Protein AF-A0A0R3Q5A7-F1 (afdb_monomer_lite)

Organism: NCBI:txid42155

Structure (mmCIF, N/CA/C/O backbone):
data_AF-A0A0R3Q5A7-F1
#
_entry.id   AF-A0A0R3Q5A7-F1
#
loop_
_atom_site.group_PDB
_atom_site.id
_atom_site.type_symbol
_atom_site.label_atom_id
_atom_site.label_alt_id
_atom_site.label_comp_id
_atom_site.label_asym_id
_atom_site.label_entity_id
_atom_site.label_seq_id
_atom_site.pdbx_PDB_ins_code
_atom_site.Cartn_x
_atom_site.Cartn_y
_atom_site.Cartn_z
_atom_site.occupancy
_atom_site.B_iso_or_equiv
_atom_site.auth_seq_id
_atom_site.auth_comp_id
_atom_site.auth_asym_id
_atom_site.auth_atom_id
_atom_site.pdbx_PDB_model_num
ATOM 1 N N . MET A 1 1 ? -27.531 -6.411 13.861 1.00 44.09 1 MET A N 1
ATOM 2 C CA . MET A 1 1 ? -27.119 -5.236 13.071 1.00 44.09 1 MET A CA 1
ATOM 3 C C . MET A 1 1 ? -25.909 -5.665 12.271 1.00 44.09 1 MET A C 1
ATOM 5 O O . MET A 1 1 ? -24.858 -5.856 12.864 1.00 44.09 1 MET A O 1
ATOM 9 N N . VAL A 1 2 ? -26.086 -5.961 10.986 1.00 54.28 2 VAL A N 1
ATOM 10 C CA . VAL A 1 2 ? -24.949 -6.167 10.081 1.00 54.28 2 VAL A CA 1
ATOM 11 C C . VAL A 1 2 ? -24.388 -4.765 9.852 1.00 54.28 2 VAL A C 1
ATOM 13 O O . VAL A 1 2 ? -25.144 -3.885 9.453 1.00 54.28 2 VAL A O 1
ATOM 16 N N . GLY A 1 3 ? -23.144 -4.506 10.261 1.00 61.69 3 GLY A N 1
ATOM 17 C CA . GLY A 1 3 ? -22.493 -3.237 9.929 1.00 61.69 3 GLY A CA 1
ATOM 18 C C . GLY A 1 3 ? -22.394 -3.103 8.410 1.00 61.69 3 GLY A C 1
ATOM 19 O O . GLY A 1 3 ? -22.353 -4.124 7.731 1.00 61.69 3 GLY A O 1
ATOM 20 N N . ASP A 1 4 ? -22.377 -1.878 7.883 1.00 75.88 4 ASP A N 1
ATOM 21 C CA . ASP A 1 4 ? -22.148 -1.625 6.454 1.00 75.88 4 ASP A CA 1
ATOM 22 C C . ASP A 1 4 ? -20.767 -2.168 6.056 1.00 75.88 4 ASP A C 1
ATOM 24 O O . ASP A 1 4 ? -19.756 -1.469 6.161 1.00 75.88 4 ASP A O 1
ATOM 28 N N . VAL A 1 5 ? -20.713 -3.432 5.633 1.00 86.19 5 VAL A N 1
ATOM 29 C CA . VAL A 1 5 ? -19.503 -4.037 5.084 1.00 86.19 5 VAL A CA 1
ATOM 30 C C . VAL A 1 5 ? -19.314 -3.456 3.694 1.00 86.19 5 VAL A C 1
ATOM 32 O O . VAL A 1 5 ? -20.195 -3.545 2.843 1.00 86.19 5 VAL A O 1
ATOM 35 N N . ARG A 1 6 ? -18.152 -2.854 3.461 1.00 92.12 6 ARG A N 1
ATOM 36 C CA . ARG A 1 6 ? -17.776 -2.334 2.143 1.00 92.12 6 ARG A CA 1
ATOM 37 C C . ARG A 1 6 ? -16.608 -3.117 1.593 1.00 92.12 6 ARG A C 1
ATOM 39 O O . ARG A 1 6 ? -15.797 -3.638 2.356 1.00 92.12 6 ARG A O 1
ATOM 46 N N . LYS A 1 7 ? -16.498 -3.182 0.274 1.00 95.25 7 LYS A N 1
ATOM 47 C CA . LYS A 1 7 ? -15.319 -3.746 -0.378 1.00 95.25 7 LYS A CA 1
ATOM 48 C C . LYS A 1 7 ? -14.402 -2.607 -0.807 1.00 95.25 7 LYS A C 1
ATOM 50 O O . LYS A 1 7 ? -14.859 -1.606 -1.348 1.00 95.25 7 LYS A O 1
ATOM 55 N N . LEU A 1 8 ? -13.111 -2.772 -0.548 1.00 96.56 8 LEU A N 1
ATOM 56 C CA . LEU A 1 8 ? -12.061 -1.844 -0.956 1.00 96.56 8 LEU A CA 1
ATOM 57 C C . LEU A 1 8 ? -11.173 -2.559 -1.979 1.00 96.56 8 LEU A C 1
ATOM 59 O O . LEU A 1 8 ? -10.190 -3.189 -1.577 1.00 96.56 8 LEU A O 1
ATOM 63 N N . PRO A 1 9 ? -11.541 -2.583 -3.271 1.00 97.69 9 PRO A N 1
ATOM 64 C CA . PRO A 1 9 ? -10.651 -3.052 -4.320 1.00 97.69 9 PRO A CA 1
ATOM 65 C C . PRO A 1 9 ? -9.574 -2.009 -4.639 1.00 97.69 9 PRO A C 1
ATOM 67 O O . PRO A 1 9 ? -9.777 -0.798 -4.533 1.00 97.69 9 PRO A O 1
ATOM 70 N N . TRP A 1 10 ? -8.414 -2.502 -5.055 1.00 98.06 10 TRP A N 1
ATOM 71 C CA . TRP A 1 10 ? -7.311 -1.683 -5.530 1.00 98.06 10 TRP A CA 1
ATOM 72 C C . TRP A 1 10 ? -6.677 -2.290 -6.769 1.00 98.06 10 TRP A C 1
ATOM 74 O O . TRP A 1 10 ? -6.654 -3.509 -6.959 1.00 98.06 10 TRP A O 1
ATOM 84 N N . GLN A 1 11 ? -6.082 -1.413 -7.564 1.00 98.12 11 GLN A N 1
ATOM 85 C CA . GLN A 1 11 ? -5.103 -1.753 -8.575 1.00 98.12 11 GLN A CA 1
ATOM 86 C C . GLN A 1 11 ? -3.987 -0.711 -8.555 1.00 98.12 11 GLN A C 1
ATOM 88 O O . GLN A 1 11 ? -4.261 0.484 -8.465 1.00 98.12 11 GLN A O 1
ATOM 93 N N . TYR A 1 12 ? -2.732 -1.136 -8.652 1.00 97.69 12 TYR A N 1
ATOM 94 C CA . TYR A 1 12 ? -1.602 -0.222 -8.760 1.00 97.69 12 TYR A CA 1
ATOM 95 C C . TYR A 1 12 ? -0.484 -0.780 -9.631 1.00 97.69 12 TYR A C 1
ATOM 97 O O . TYR A 1 12 ? -0.337 -1.990 -9.803 1.00 97.69 12 TYR A O 1
ATOM 105 N N . MET A 1 13 ? 0.313 0.130 -10.178 1.00 97.31 13 MET A N 1
ATOM 106 C CA . MET A 1 13 ? 1.546 -0.177 -10.885 1.00 97.31 13 MET A CA 1
ATOM 107 C C . MET A 1 13 ? 2.494 1.017 -10.869 1.00 97.31 13 MET A C 1
ATOM 109 O O . MET A 1 13 ? 2.068 2.173 -10.811 1.00 97.31 13 MET A O 1
ATOM 113 N N . THR A 1 14 ? 3.780 0.743 -10.986 1.00 95.25 14 THR A N 1
ATOM 114 C CA . THR A 1 14 ? 4.819 1.749 -11.208 1.00 95.25 14 THR A CA 1
ATOM 115 C C . THR A 1 14 ? 5.145 1.852 -12.700 1.00 95.25 14 THR A C 1
ATOM 117 O O . THR A 1 14 ? 4.772 0.990 -13.496 1.00 95.25 14 THR A O 1
ATOM 120 N N . SER A 1 15 ? 5.826 2.920 -13.114 1.00 92.56 15 SER A N 1
ATOM 121 C CA . SER A 1 15 ? 6.454 2.951 -14.446 1.00 92.56 15 SER A CA 1
ATOM 122 C C . SER A 1 15 ? 7.662 2.009 -14.520 1.00 92.56 15 SER A C 1
ATOM 124 O O . SER A 1 15 ? 7.917 1.426 -15.568 1.00 92.56 15 SER A O 1
ATOM 126 N N . GLU A 1 16 ? 8.386 1.850 -13.408 1.00 87.62 16 GLU A N 1
ATOM 127 C CA . GLU A 1 16 ? 9.608 1.051 -13.296 1.00 87.62 16 GLU A CA 1
ATOM 128 C C . GLU A 1 16 ? 9.723 0.460 -11.882 1.00 87.62 16 GLU A C 1
ATOM 130 O O . GLU A 1 16 ? 9.314 1.103 -10.907 1.00 87.62 16 GLU A O 1
ATOM 135 N N . GLU A 1 17 ? 10.332 -0.728 -11.789 1.00 88.69 17 GLU A N 1
ATOM 136 C CA . GLU A 1 17 ? 10.663 -1.443 -10.546 1.00 88.69 17 GLU A CA 1
ATOM 137 C C . GLU A 1 17 ? 9.460 -1.769 -9.629 1.00 88.69 17 GLU A C 1
ATOM 139 O O . GLU A 1 17 ? 8.294 -1.509 -9.921 1.00 88.69 17 GLU A O 1
ATOM 144 N N . ASP A 1 18 ? 9.749 -2.335 -8.461 1.00 92.31 18 ASP A N 1
ATOM 145 C CA . ASP A 1 18 ? 8.785 -2.642 -7.409 1.00 92.31 18 ASP A CA 1
ATOM 146 C C . ASP A 1 18 ? 8.373 -1.423 -6.560 1.00 92.31 18 ASP A C 1
ATOM 148 O O . ASP A 1 18 ? 8.973 -0.350 -6.622 1.00 92.31 18 ASP A O 1
ATOM 152 N N . ILE A 1 19 ? 7.343 -1.586 -5.730 1.00 94.31 19 ILE A N 1
ATOM 153 C CA . ILE A 1 19 ? 6.981 -0.644 -4.660 1.00 94.31 19 ILE A CA 1
ATOM 154 C C . ILE A 1 19 ? 6.432 -1.420 -3.460 1.00 94.31 19 ILE A C 1
ATOM 156 O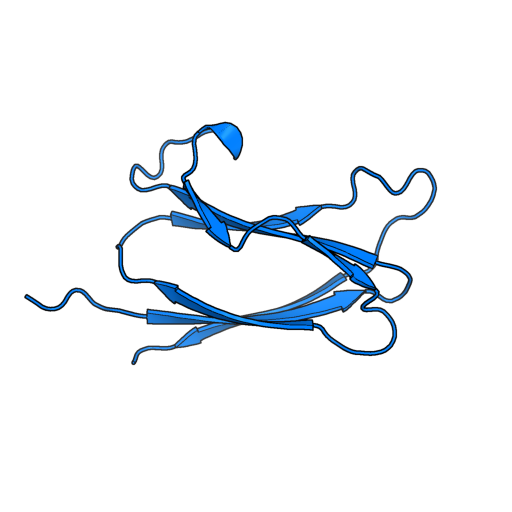 O . ILE A 1 19 ? 5.839 -2.489 -3.631 1.00 94.31 19 ILE A O 1
ATOM 160 N N . GLY A 1 20 ? 6.666 -0.920 -2.243 1.00 95.50 20 GLY A N 1
ATOM 161 C CA . GLY A 1 20 ? 6.052 -1.478 -1.040 1.00 95.50 20 GLY A CA 1
ATOM 162 C C . GLY A 1 20 ? 4.573 -1.110 -0.977 1.00 95.50 20 GLY A C 1
ATOM 163 O O . GLY A 1 20 ? 4.208 0.022 -1.293 1.00 95.50 20 GLY A O 1
ATOM 164 N N . PHE A 1 21 ? 3.727 -2.053 -0.581 1.00 97.06 21 PHE A N 1
ATOM 165 C CA . PHE A 1 21 ? 2.289 -1.860 -0.438 1.00 97.06 21 PHE A CA 1
ATOM 166 C C . PHE A 1 21 ? 1.784 -2.495 0.853 1.00 97.06 21 PHE A C 1
ATOM 168 O O . PHE A 1 21 ? 2.134 -3.634 1.159 1.00 97.06 21 PHE A O 1
ATOM 175 N N . GLY A 1 22 ? 0.928 -1.784 1.580 1.00 97.31 22 GLY A N 1
ATOM 176 C CA . GLY A 1 22 ? 0.281 -2.272 2.796 1.00 97.31 22 GLY A CA 1
ATOM 177 C C . GLY A 1 22 ? -1.038 -1.553 3.058 1.00 97.31 22 GLY A C 1
ATOM 178 O O . GLY A 1 22 ? -1.288 -0.476 2.515 1.00 97.31 22 GLY A O 1
ATOM 179 N N . ILE A 1 23 ? -1.900 -2.144 3.891 1.00 97.69 23 ILE A N 1
ATOM 180 C CA . ILE A 1 23 ? -3.136 -1.488 4.336 1.00 97.69 23 ILE A CA 1
ATOM 181 C C . ILE A 1 23 ? -3.255 -1.601 5.852 1.00 97.69 23 ILE A C 1
ATOM 183 O O . ILE A 1 23 ? -3.153 -2.689 6.425 1.00 97.69 23 ILE A O 1
ATOM 187 N N . HIS A 1 24 ? -3.535 -0.468 6.486 1.00 97.19 24 HIS A N 1
ATOM 188 C CA . HIS A 1 24 ? -3.651 -0.319 7.933 1.00 97.19 24 HIS A CA 1
ATOM 189 C C . HIS A 1 24 ? -5.030 0.215 8.315 1.00 97.19 24 HIS A C 1
ATOM 191 O O . HIS A 1 24 ? -5.677 0.915 7.536 1.00 97.19 24 HIS A O 1
ATOM 197 N N . PHE A 1 25 ? -5.488 -0.097 9.521 1.00 96.69 25 PHE A N 1
ATOM 198 C CA . PHE A 1 25 ? -6.774 0.319 10.060 1.00 96.69 25 PHE A CA 1
ATOM 199 C C . PHE A 1 25 ? -6.597 1.031 11.398 1.00 96.69 25 PHE A C 1
ATOM 201 O O . PHE A 1 25 ? -6.015 0.506 12.347 1.00 96.69 25 PHE A O 1
ATOM 208 N N . ASP A 1 26 ? -7.163 2.227 11.488 1.00 95.75 26 ASP A N 1
ATOM 209 C CA . ASP A 1 26 ? -7.258 3.001 12.712 1.00 95.75 26 ASP A CA 1
ATOM 210 C C . ASP A 1 26 ? -8.722 3.100 13.146 1.00 95.75 26 ASP A C 1
ATOM 212 O O . ASP A 1 26 ? -9.523 3.865 12.598 1.00 95.75 26 ASP A O 1
ATOM 216 N N . LYS A 1 27 ? -9.053 2.337 14.191 1.00 90.06 27 LYS A N 1
ATOM 217 C CA . LYS A 1 27 ? -10.378 2.341 14.821 1.00 90.06 27 LYS A CA 1
ATOM 218 C C . LYS A 1 27 ? -10.718 3.678 15.483 1.00 90.06 27 LYS A C 1
ATOM 220 O O . LYS A 1 27 ? -11.888 4.018 15.625 1.00 90.06 27 LYS A O 1
ATOM 225 N N . THR A 1 28 ? -9.711 4.401 15.963 1.00 90.38 28 THR A N 1
ATOM 226 C CA . THR A 1 28 ? -9.892 5.620 16.761 1.00 90.38 28 THR A CA 1
ATOM 227 C C . THR A 1 28 ? -9.920 6.883 15.909 1.00 90.38 28 THR A C 1
ATOM 229 O O . THR A 1 28 ? -10.371 7.922 16.392 1.00 90.38 28 THR A O 1
ATOM 232 N N . SER A 1 29 ? -9.433 6.795 14.667 1.00 88.25 29 SER A N 1
ATOM 233 C CA . SER A 1 29 ? -9.153 7.922 13.767 1.00 88.25 29 SER A CA 1
ATOM 234 C C . SER A 1 29 ? -8.220 8.979 14.380 1.00 88.25 29 SER A C 1
ATOM 236 O O . SER A 1 29 ? -8.232 10.135 13.955 1.00 88.25 29 SER A O 1
ATOM 238 N N . LYS A 1 30 ? -7.435 8.601 15.396 1.00 91.44 30 LYS A N 1
ATOM 239 C CA . LYS A 1 30 ? -6.543 9.478 16.171 1.00 91.44 30 LYS A CA 1
ATOM 240 C C . LYS A 1 30 ? -5.079 9.047 16.121 1.00 91.44 30 LYS A C 1
ATOM 242 O O . LYS A 1 30 ? -4.248 9.768 16.665 1.00 91.44 30 LYS A O 1
ATOM 247 N N . ALA A 1 31 ? -4.764 7.907 15.505 1.00 91.56 31 ALA A N 1
ATOM 248 C CA . ALA A 1 31 ? -3.385 7.453 15.388 1.00 91.56 31 ALA A CA 1
ATOM 249 C C . ALA A 1 31 ? -2.570 8.446 14.549 1.00 91.56 31 ALA A C 1
ATOM 251 O O . ALA A 1 31 ? -3.058 8.966 13.534 1.00 91.56 31 ALA A O 1
ATOM 252 N N . ASN A 1 32 ? -1.334 8.699 14.977 1.00 90.50 32 ASN A N 1
ATOM 253 C CA . ASN A 1 32 ? -0.439 9.670 14.339 1.00 90.50 32 ASN A CA 1
ATOM 254 C C . ASN A 1 32 ? 0.623 9.016 13.446 1.00 90.50 32 ASN A C 1
ATOM 256 O O . ASN A 1 32 ? 1.310 9.707 12.697 1.00 90.50 32 ASN A O 1
ATOM 260 N N . ASN A 1 33 ? 0.773 7.695 13.519 1.00 91.06 33 ASN A N 1
ATOM 261 C CA . ASN A 1 33 ? 1.697 6.914 12.701 1.00 91.06 33 ASN A CA 1
ATOM 262 C C . ASN A 1 33 ? 1.120 5.515 12.431 1.00 91.06 33 ASN A C 1
ATOM 264 O O . ASN A 1 33 ? 0.163 5.098 13.079 1.00 91.06 33 ASN A O 1
ATOM 268 N N . LEU A 1 34 ? 1.714 4.796 11.475 1.00 90.25 34 LEU A N 1
ATOM 269 C CA . LEU A 1 34 ? 1.257 3.462 11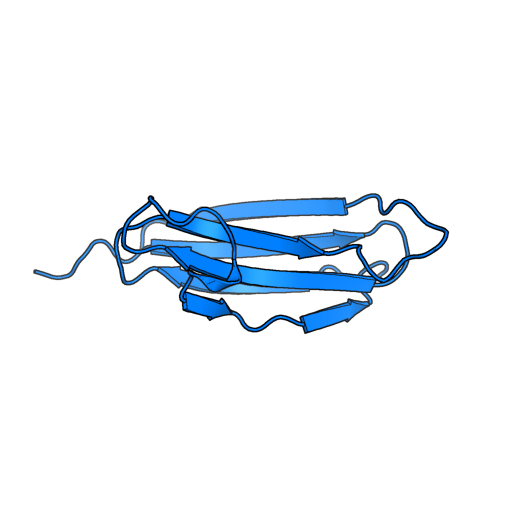.070 1.00 90.25 34 LEU A CA 1
ATOM 270 C C . LEU A 1 34 ? 1.485 2.386 12.148 1.00 90.25 34 LEU A C 1
ATOM 272 O O . LEU A 1 34 ? 0.751 1.408 12.183 1.00 90.25 34 LEU A O 1
ATOM 276 N N . ILE A 1 35 ? 2.457 2.569 13.050 1.00 90.44 35 ILE A N 1
ATOM 277 C CA . ILE A 1 35 ? 2.799 1.596 14.110 1.00 90.44 35 ILE A CA 1
ATOM 278 C C . ILE A 1 35 ? 1.671 1.481 15.147 1.00 90.44 35 ILE A C 1
ATOM 280 O O . ILE A 1 35 ? 1.473 0.429 15.749 1.00 90.44 35 ILE A O 1
ATOM 284 N N . GLU A 1 36 ? 0.912 2.557 15.348 1.00 91.31 36 GLU A N 1
ATOM 285 C CA . GLU A 1 36 ? -0.260 2.597 16.229 1.00 91.31 36 GLU A CA 1
ATOM 286 C C . GLU A 1 36 ? -1.513 1.943 15.613 1.00 91.31 36 GLU A C 1
ATOM 288 O O . GLU A 1 36 ? -2.540 1.829 16.287 1.00 91.31 36 GLU A O 1
ATOM 293 N N . MET A 1 37 ? -1.462 1.545 14.338 1.00 95.44 37 MET A N 1
ATOM 294 C CA . MET A 1 37 ? -2.606 1.041 13.575 1.00 95.44 37 MET A CA 1
ATOM 295 C C . MET A 1 37 ? -2.593 -0.492 13.457 1.00 95.44 37 MET A C 1
ATOM 297 O O . MET A 1 37 ? -1.558 -1.145 13.554 1.00 95.44 37 MET A O 1
ATOM 301 N N . GLU A 1 38 ? -3.766 -1.084 13.228 1.00 95.25 38 GLU A N 1
ATOM 302 C CA . GLU A 1 38 ? -3.920 -2.519 12.958 1.00 95.25 38 GLU A CA 1
ATOM 303 C C . GLU A 1 38 ? -3.558 -2.808 11.493 1.00 95.25 38 GLU A C 1
ATOM 305 O O . GLU A 1 38 ? -4.167 -2.243 10.587 1.00 95.25 38 GLU A O 1
ATOM 310 N N . THR A 1 39 ? -2.609 -3.706 11.223 1.00 95.69 39 THR A N 1
ATOM 311 C CA . THR A 1 39 ? -2.330 -4.154 9.849 1.00 95.69 39 THR A CA 1
ATOM 312 C C . THR A 1 39 ? -3.463 -5.054 9.351 1.00 95.69 39 THR A C 1
ATOM 314 O O . THR A 1 39 ? -3.660 -6.150 9.874 1.00 95.69 39 THR A O 1
ATOM 317 N N . VAL A 1 40 ? -4.190 -4.609 8.323 1.00 96.06 40 VAL A N 1
ATOM 318 C CA . VAL A 1 40 ? -5.298 -5.368 7.706 1.00 96.06 40 VAL A CA 1
ATOM 319 C C . VAL A 1 40 ? -4.907 -6.018 6.381 1.00 96.06 40 VAL A C 1
ATOM 321 O O . VAL A 1 40 ? -5.502 -7.018 5.989 1.00 96.06 40 VAL A O 1
ATOM 324 N N . PHE A 1 41 ? -3.880 -5.495 5.713 1.00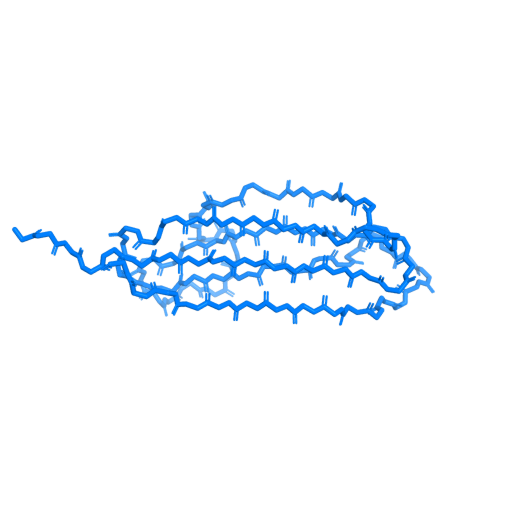 96.44 41 PHE A N 1
ATOM 325 C CA . PHE A 1 41 ? -3.192 -6.171 4.620 1.00 96.44 41 PHE A CA 1
ATOM 326 C C . PHE A 1 41 ? -1.682 -6.043 4.846 1.00 96.44 41 PHE A C 1
ATOM 328 O O . PHE A 1 41 ? -1.208 -4.922 5.055 1.00 96.44 41 PHE A O 1
ATOM 335 N N . PRO A 1 42 ? -0.929 -7.159 4.849 1.00 95.81 42 PRO A N 1
ATOM 336 C CA . PRO A 1 42 ? 0.483 -7.148 5.206 1.00 95.81 42 PRO A CA 1
ATOM 337 C C . PRO A 1 42 ? 1.301 -6.303 4.231 1.00 95.81 42 PRO A C 1
ATOM 339 O O . PRO A 1 42 ? 1.001 -6.251 3.039 1.00 95.81 42 PRO A O 1
ATOM 342 N N . TYR A 1 43 ? 2.373 -5.699 4.745 1.00 95.25 43 TYR A N 1
ATOM 343 C CA . TYR A 1 43 ? 3.363 -5.043 3.903 1.00 95.25 43 TYR A CA 1
ATOM 344 C C . TYR A 1 43 ? 4.017 -6.069 2.976 1.00 95.25 43 TYR A C 1
ATOM 346 O O . TYR A 1 43 ? 4.607 -7.052 3.435 1.00 95.25 43 TYR A O 1
ATOM 354 N N . ILE A 1 44 ? 3.943 -5.825 1.674 1.00 94.56 44 ILE A N 1
ATOM 355 C CA . ILE A 1 44 ? 4.602 -6.636 0.660 1.00 94.56 44 ILE A CA 1
ATOM 356 C C . ILE A 1 44 ? 5.189 -5.738 -0.424 1.00 94.56 44 ILE A C 1
ATOM 358 O O . ILE A 1 44 ? 4.602 -4.728 -0.803 1.00 94.56 44 ILE A O 1
ATOM 362 N N . ARG A 1 45 ? 6.359 -6.117 -0.935 1.00 94.62 45 ARG A N 1
ATOM 363 C CA . ARG A 1 45 ? 7.036 -5.420 -2.026 1.00 94.62 45 ARG A CA 1
ATOM 364 C C . ARG A 1 45 ? 7.083 -6.336 -3.240 1.00 94.62 45 ARG A C 1
ATOM 366 O O . ARG A 1 45 ? 7.587 -7.452 -3.147 1.00 94.62 45 ARG A O 1
ATOM 373 N N . LEU A 1 46 ? 6.497 -5.885 -4.342 1.00 91.81 46 LEU A N 1
ATOM 374 C CA . LEU A 1 46 ? 6.307 -6.689 -5.547 1.00 91.81 46 LEU A CA 1
ATOM 375 C C . LEU A 1 46 ? 6.629 -5.860 -6.793 1.00 91.81 46 LEU A C 1
ATOM 377 O O . LEU A 1 46 ? 6.251 -4.690 -6.880 1.00 91.81 46 LEU A O 1
ATOM 381 N N . GLU A 1 47 ? 7.299 -6.488 -7.760 1.00 93.50 47 GLU A N 1
ATOM 382 C CA . GLU A 1 47 ? 7.524 -5.925 -9.094 1.00 93.50 47 GLU A CA 1
ATOM 383 C C . GLU A 1 47 ? 6.179 -5.719 -9.801 1.00 93.50 47 GLU A C 1
ATOM 385 O O . GLU A 1 47 ? 5.379 -6.650 -9.904 1.00 93.50 47 GLU A O 1
ATOM 390 N N . CYS A 1 48 ? 5.920 -4.498 -10.272 1.00 94.62 48 CYS A N 1
ATOM 391 C CA . CYS A 1 48 ? 4.622 -4.124 -10.836 1.00 94.62 48 CYS A CA 1
ATOM 392 C C . CYS A 1 48 ? 4.719 -3.217 -12.067 1.00 94.62 48 CYS A C 1
ATOM 394 O O . CYS A 1 48 ? 3.698 -2.710 -12.522 1.00 94.62 48 CYS A O 1
ATOM 396 N N . SER A 1 49 ? 5.912 -3.037 -12.644 1.00 94.12 49 SER A N 1
ATOM 397 C CA . SER A 1 49 ? 6.098 -2.187 -13.828 1.00 94.12 49 SER A CA 1
ATOM 398 C C . SER A 1 49 ? 5.453 -2.755 -15.096 1.00 94.12 49 SER A C 1
ATOM 400 O O . SER A 1 49 ? 4.989 -2.005 -15.954 1.00 94.12 49 SER A O 1
ATOM 402 N N . GLN A 1 50 ? 5.394 -4.085 -15.216 1.00 94.81 50 GLN A N 1
ATOM 403 C CA . GLN A 1 50 ? 4.861 -4.771 -16.401 1.00 94.81 50 GLN A CA 1
ATOM 404 C C . GLN A 1 50 ? 3.407 -5.216 -16.233 1.00 94.81 50 GLN A C 1
ATOM 406 O O . GLN A 1 50 ? 2.634 -5.203 -17.190 1.00 94.81 50 GLN A O 1
ATOM 411 N N . VAL A 1 51 ? 3.034 -5.630 -15.020 1.00 95.56 51 VAL A N 1
ATOM 412 C CA . VAL A 1 51 ? 1.708 -6.166 -14.704 1.00 95.56 51 VAL A CA 1
ATOM 413 C C . VAL A 1 51 ? 1.180 -5.460 -13.456 1.00 95.56 51 VAL A C 1
ATOM 415 O O . VAL A 1 51 ? 1.843 -5.515 -12.419 1.00 95.56 51 VAL A O 1
ATOM 418 N N . PRO A 1 52 ? -0.005 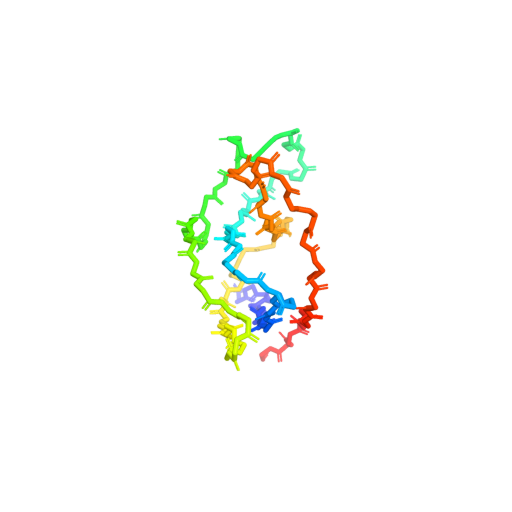-4.822 -13.521 1.00 96.62 52 PRO A N 1
ATOM 419 C CA . PRO A 1 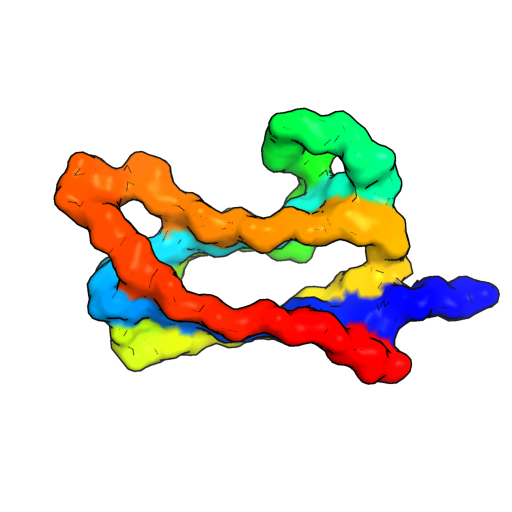52 ? -0.602 -4.189 -12.356 1.00 96.62 52 PRO A CA 1
ATOM 420 C C . PRO A 1 52 ? -0.940 -5.195 -11.263 1.00 96.62 52 PRO A C 1
ATOM 422 O O . PRO A 1 52 ? -1.502 -6.262 -11.523 1.00 96.62 52 PRO A O 1
ATOM 425 N N . ILE A 1 53 ? -0.683 -4.810 -10.019 1.00 97.62 53 ILE A N 1
ATOM 426 C CA . ILE A 1 53 ? -1.096 -5.578 -8.851 1.00 97.62 53 ILE A CA 1
ATOM 427 C C . ILE A 1 53 ? -2.507 -5.160 -8.496 1.00 97.62 53 ILE A C 1
ATOM 429 O O . ILE A 1 53 ? -2.787 -3.975 -8.344 1.00 97.62 53 ILE A O 1
ATOM 433 N N . SER A 1 54 ? -3.392 -6.143 -8.367 1.00 97.75 54 SER A N 1
ATOM 434 C CA . SER A 1 54 ? -4.789 -5.926 -8.000 1.00 97.75 54 SER A CA 1
ATOM 435 C C . SER A 1 54 ? -5.164 -6.788 -6.804 1.00 97.75 54 SER A C 1
ATOM 437 O O . SER A 1 54 ? -4.648 -7.893 -6.637 1.00 97.75 54 SER A O 1
ATOM 439 N N . GLY A 1 55 ? -6.083 -6.300 -5.986 1.00 97.12 55 GLY A N 1
ATOM 440 C CA . GLY A 1 55 ? -6.593 -7.029 -4.835 1.00 97.12 55 GLY A CA 1
ATOM 441 C C . GLY A 1 55 ? -7.815 -6.346 -4.246 1.00 97.12 55 GLY A C 1
ATOM 442 O O . GLY A 1 55 ? -8.299 -5.347 -4.773 1.00 97.12 55 GLY A O 1
ATOM 443 N N . SER A 1 56 ? -8.349 -6.912 -3.169 1.00 97.00 56 SER A N 1
ATOM 444 C CA . SER A 1 56 ? -9.427 -6.284 -2.409 1.00 97.00 56 SER A CA 1
ATOM 445 C C . SER A 1 56 ? -9.467 -6.798 -0.979 1.00 97.00 56 SER A C 1
ATOM 447 O O . SER A 1 56 ? -9.186 -7.976 -0.753 1.00 97.00 56 SER A O 1
ATOM 449 N N . ILE A 1 57 ? -9.915 -5.958 -0.048 1.00 96.50 57 ILE A N 1
ATOM 450 C CA . ILE A 1 57 ? -10.292 -6.370 1.308 1.00 96.50 57 ILE A CA 1
ATOM 451 C C . ILE A 1 57 ? -11.767 -6.070 1.573 1.00 96.50 57 ILE A C 1
ATOM 453 O O . ILE A 1 57 ? -12.383 -5.240 0.898 1.00 96.50 57 ILE A O 1
ATOM 457 N N . LEU A 1 58 ? -12.314 -6.745 2.582 1.00 95.38 58 LEU A N 1
ATOM 458 C CA . LEU A 1 58 ? -13.600 -6.405 3.176 1.00 95.38 58 LEU A CA 1
ATOM 459 C C . LEU A 1 58 ? -13.369 -5.487 4.376 1.00 95.38 58 LEU A C 1
ATOM 461 O O . LEU A 1 58 ? -12.665 -5.833 5.324 1.00 95.38 58 LEU A O 1
ATOM 465 N N . CYS A 1 59 ? -13.979 -4.311 4.337 1.00 93.75 59 CYS A N 1
ATOM 466 C CA . CYS A 1 59 ? -13.975 -3.351 5.426 1.00 93.75 59 CYS A CA 1
ATOM 467 C C . CYS A 1 59 ? -15.151 -3.650 6.362 1.00 93.75 59 CYS A C 1
ATOM 469 O O . CYS A 1 59 ? -16.233 -3.087 6.214 1.00 93.75 59 CYS A O 1
ATOM 471 N N . GLU A 1 60 ? -14.950 -4.570 7.306 1.00 90.31 60 GLU A N 1
ATOM 472 C CA . GLU A 1 60 ? -15.989 -5.000 8.258 1.00 90.31 60 GLU A CA 1
ATOM 473 C C . GLU A 1 60 ? -16.209 -4.011 9.413 1.00 90.31 60 GLU A C 1
ATOM 475 O O . GLU A 1 60 ? -17.249 -4.025 10.075 1.00 90.31 60 GLU A O 1
ATOM 480 N N . LYS A 1 61 ? -15.213 -3.161 9.691 1.00 90.88 61 LYS A N 1
ATOM 481 C CA . LYS A 1 61 ? -15.218 -2.209 10.806 1.00 90.88 61 LYS A CA 1
ATOM 482 C C . LYS A 1 61 ? -15.300 -0.786 10.253 1.00 90.88 61 LYS A C 1
ATOM 484 O O . LYS A 1 61 ? -14.499 -0.392 9.413 1.00 90.88 61 LYS A O 1
ATOM 489 N N . ALA A 1 62 ? -16.217 0.025 10.778 1.00 89.75 62 ALA A N 1
ATOM 490 C CA . ALA A 1 62 ? -16.211 1.459 10.497 1.00 89.75 62 ALA A CA 1
ATOM 491 C C . ALA A 1 62 ? -14.978 2.120 11.142 1.00 89.75 62 ALA A C 1
ATOM 493 O O . ALA A 1 62 ? -14.704 1.912 12.326 1.00 89.75 62 ALA A O 1
ATOM 494 N N . GLY A 1 63 ? -14.243 2.918 10.369 1.00 91.31 63 GLY A N 1
ATOM 495 C CA . GLY A 1 63 ? -13.040 3.613 10.825 1.00 91.31 63 GLY A CA 1
ATOM 496 C C . GLY A 1 63 ? -12.188 4.097 9.656 1.00 91.31 63 GLY A C 1
ATOM 497 O O . GLY A 1 63 ? -12.654 4.139 8.515 1.00 91.31 63 GLY A O 1
ATOM 498 N N . ARG A 1 64 ? -10.941 4.481 9.940 1.00 94.25 64 ARG A N 1
ATOM 499 C CA . ARG A 1 64 ? -10.015 5.004 8.932 1.00 94.25 64 ARG A CA 1
ATOM 500 C C . ARG A 1 64 ? -9.126 3.878 8.408 1.00 94.25 64 ARG A C 1
ATOM 502 O O . ARG A 1 64 ? -8.394 3.273 9.182 1.00 94.25 64 ARG A O 1
ATOM 509 N N . TYR A 1 65 ? -9.171 3.634 7.101 1.00 95.50 65 TYR A N 1
ATOM 510 C CA . TYR A 1 65 ? -8.259 2.725 6.403 1.00 95.50 65 TYR A CA 1
ATOM 511 C C . TYR A 1 65 ? -7.175 3.540 5.697 1.00 95.50 65 TYR A C 1
ATOM 513 O O . TYR A 1 65 ? -7.481 4.534 5.038 1.00 95.50 65 TYR A O 1
ATOM 521 N N . ILE A 1 66 ? -5.917 3.144 5.862 1.00 96.25 66 ILE A N 1
ATOM 522 C CA . ILE A 1 66 ? -4.749 3.822 5.306 1.00 96.25 66 ILE A CA 1
ATOM 523 C C . ILE A 1 66 ? -4.094 2.866 4.320 1.00 96.25 66 ILE A C 1
ATOM 525 O O . ILE A 1 66 ? -3.674 1.779 4.706 1.00 96.25 66 ILE A O 1
ATOM 529 N N . ILE A 1 67 ? -4.007 3.283 3.060 1.00 96.94 67 ILE A N 1
ATOM 530 C CA . ILE A 1 67 ? -3.295 2.559 2.008 1.00 96.94 67 ILE A CA 1
ATOM 531 C C . ILE A 1 67 ? -1.894 3.156 1.918 1.00 96.94 67 ILE A C 1
ATOM 533 O O . ILE A 1 67 ? -1.737 4.352 1.673 1.00 96.94 67 ILE A O 1
ATOM 537 N N . GLU A 1 68 ? -0.888 2.327 2.154 1.00 95.94 68 GLU A N 1
ATOM 538 C CA . GLU A 1 68 ? 0.517 2.709 2.155 1.00 95.94 68 GLU A CA 1
ATOM 539 C C . GLU A 1 68 ? 1.171 2.306 0.832 1.00 95.94 68 GLU A C 1
ATOM 541 O O . GLU A 1 68 ? 1.117 1.141 0.440 1.00 95.94 68 GLU A O 1
ATOM 546 N N . PHE A 1 69 ? 1.826 3.270 0.183 1.00 95.31 69 PHE A N 1
ATOM 547 C CA . PHE A 1 69 ? 2.783 3.034 -0.893 1.00 95.31 69 PHE A CA 1
ATOM 548 C C . PHE A 1 69 ? 4.161 3.487 -0.421 1.00 95.31 69 PHE A C 1
ATOM 550 O O . PHE A 1 69 ? 4.395 4.684 -0.243 1.00 95.31 69 PHE A O 1
ATOM 557 N N . ASP A 1 70 ? 5.065 2.536 -0.211 1.00 92.50 70 ASP A N 1
ATOM 558 C CA . ASP A 1 70 ? 6.368 2.786 0.395 1.00 92.50 70 ASP A CA 1
ATOM 559 C C . ASP A 1 70 ? 7.510 2.704 -0.629 1.00 92.50 70 ASP A C 1
ATOM 561 O O . ASP A 1 70 ? 7.734 1.682 -1.288 1.00 92.50 70 ASP A O 1
ATOM 565 N N . ASN A 1 71 ? 8.263 3.803 -0.727 1.00 89.69 71 ASN A N 1
ATOM 566 C CA . ASN A 1 71 ? 9.447 3.936 -1.571 1.00 89.69 71 ASN A CA 1
ATOM 567 C C . ASN A 1 71 ? 10.763 4.051 -0.773 1.00 89.69 71 ASN A C 1
ATOM 569 O O . ASN A 1 71 ? 11.794 4.382 -1.354 1.00 89.69 71 ASN A O 1
ATOM 573 N N . TYR A 1 72 ? 10.760 3.797 0.539 1.00 79.44 72 TYR A N 1
ATOM 574 C CA . TYR A 1 72 ? 11.899 4.063 1.426 1.00 79.44 72 TYR A CA 1
ATOM 575 C C . TYR A 1 72 ? 13.213 3.393 0.983 1.00 79.44 72 TYR A C 1
ATOM 577 O O . TYR A 1 72 ? 14.290 3.971 1.123 1.00 79.44 72 TYR A O 1
ATOM 585 N N . TYR A 1 73 ? 13.141 2.197 0.393 1.00 70.62 73 TYR A N 1
ATOM 586 C CA . TYR A 1 73 ? 14.321 1.433 -0.033 1.00 70.62 73 TYR A CA 1
ATOM 587 C C . TYR A 1 73 ? 14.891 1.814 -1.409 1.00 70.62 73 TYR A C 1
ATOM 589 O O . TYR A 1 73 ? 15.887 1.231 -1.834 1.00 70.62 73 TYR A O 1
ATOM 597 N N . SER A 1 74 ? 14.308 2.786 -2.110 1.00 65.50 74 SER A N 1
ATOM 598 C CA . SER A 1 74 ? 14.783 3.196 -3.436 1.00 65.50 74 SER A CA 1
ATOM 599 C C . SER A 1 74 ? 15.755 4.364 -3.294 1.00 65.50 74 SER A C 1
ATOM 601 O O . SER A 1 74 ? 15.359 5.520 -3.182 1.00 65.50 74 SER A O 1
ATOM 603 N N . TRP A 1 75 ? 17.053 4.063 -3.260 1.00 58.84 75 TRP A N 1
ATOM 604 C CA . TRP A 1 75 ? 18.098 5.053 -2.964 1.00 58.84 75 TRP A CA 1
ATOM 605 C C . TRP A 1 75 ? 18.316 6.103 -4.064 1.00 58.84 75 TRP A C 1
ATOM 607 O O . TRP A 1 75 ? 18.844 7.173 -3.770 1.00 58.84 75 TRP A O 1
ATOM 617 N N . PHE A 1 76 ? 17.914 5.825 -5.310 1.00 59.72 76 PHE A N 1
ATOM 618 C CA . PHE A 1 76 ? 18.228 6.687 -6.461 1.00 59.72 76 PHE A CA 1
ATOM 619 C C . PHE A 1 76 ? 17.038 7.011 -7.380 1.00 59.72 76 PHE A C 1
ATOM 621 O O . PHE A 1 76 ? 17.189 7.847 -8.269 1.00 59.72 76 PHE A O 1
ATOM 628 N N . SER A 1 77 ? 15.862 6.402 -7.180 1.00 67.19 77 SER A N 1
ATOM 629 C CA . SER A 1 77 ? 14.721 6.527 -8.097 1.00 67.19 77 SER A CA 1
ATOM 630 C C . SER A 1 77 ? 13.452 7.025 -7.392 1.00 67.19 77 SER A C 1
ATOM 632 O O . SER A 1 77 ? 12.907 6.411 -6.469 1.00 67.19 77 SER A O 1
ATOM 634 N N . ALA A 1 78 ? 12.944 8.167 -7.859 1.00 80.00 78 ALA A N 1
ATOM 635 C CA . ALA A 1 78 ? 11.557 8.537 -7.617 1.00 80.00 78 ALA A CA 1
ATOM 636 C C . ALA A 1 78 ? 10.661 7.601 -8.440 1.00 80.00 78 ALA A C 1
ATOM 638 O O . ALA A 1 78 ? 10.907 7.404 -9.630 1.00 80.00 78 ALA A O 1
ATOM 639 N N . LYS A 1 79 ? 9.615 7.039 -7.829 1.00 84.44 79 LYS A N 1
ATOM 640 C CA . LYS A 1 79 ? 8.686 6.144 -8.529 1.00 84.44 79 LYS A CA 1
ATOM 641 C C . LYS A 1 79 ? 7.477 6.912 -9.032 1.00 84.44 79 LYS A C 1
ATOM 643 O O . LYS A 1 79 ? 6.797 7.597 -8.271 1.00 84.44 79 LYS A O 1
ATOM 648 N N . GLN A 1 80 ? 7.184 6.760 -10.318 1.00 91.81 80 GLN A N 1
ATOM 649 C CA . GLN A 1 80 ? 5.902 7.169 -10.876 1.00 91.81 80 GLN A CA 1
ATOM 650 C C . GLN A 1 80 ? 4.880 6.070 -10.595 1.00 91.81 80 GLN A C 1
ATOM 652 O O . GLN A 1 80 ? 4.929 5.006 -11.208 1.00 91.81 80 GLN A O 1
ATOM 657 N N . LEU A 1 81 ? 3.985 6.324 -9.642 1.00 94.25 81 LEU A N 1
ATOM 658 C CA . LEU A 1 81 ? 2.919 5.412 -9.241 1.00 94.25 81 LEU A CA 1
ATOM 659 C C . LEU A 1 81 ? 1.610 5.781 -9.949 1.00 94.25 81 LEU A C 1
ATOM 661 O O . LEU A 1 81 ? 1.174 6.931 -9.906 1.00 94.25 81 LEU A O 1
ATOM 665 N N . ARG A 1 82 ? 0.952 4.786 -10.542 1.00 96.62 82 ARG A N 1
ATOM 666 C CA . ARG A 1 82 ? -0.443 4.859 -10.985 1.00 96.62 82 ARG A CA 1
ATOM 667 C C . ARG A 1 82 ? -1.268 3.910 -10.135 1.00 96.62 82 ARG A C 1
ATOM 669 O O . ARG A 1 82 ? -0.870 2.766 -9.931 1.00 96.62 82 ARG A O 1
ATOM 676 N N . TYR A 1 83 ? -2.415 4.375 -9.662 1.00 97.44 83 TYR A N 1
ATOM 677 C CA . TYR A 1 83 ? -3.309 3.565 -8.850 1.00 97.44 83 TYR A CA 1
ATOM 678 C C . TYR A 1 83 ? -4.772 3.880 -9.149 1.00 97.44 83 TYR A C 1
ATOM 680 O O . TYR A 1 83 ? -5.113 4.988 -9.563 1.00 97.44 83 TYR A O 1
ATOM 688 N N . ASN A 1 84 ? -5.623 2.896 -8.894 1.00 97.75 84 ASN A N 1
ATOM 689 C CA . ASN A 1 84 ? -7.065 3.031 -8.811 1.00 97.75 84 ASN A CA 1
ATOM 690 C C . ASN A 1 84 ? -7.529 2.372 -7.506 1.00 97.75 84 ASN A C 1
ATOM 692 O O . ASN A 1 84 ? -7.248 1.193 -7.285 1.00 97.75 84 ASN A O 1
ATOM 696 N N . ILE A 1 85 ? -8.188 3.142 -6.641 1.00 97.38 85 ILE A N 1
ATOM 697 C CA . ILE A 1 85 ? -8.782 2.673 -5.385 1.00 97.38 85 ILE A CA 1
ATOM 698 C C . ILE A 1 85 ? -10.271 2.988 -5.455 1.00 97.38 85 ILE A C 1
ATOM 700 O O . ILE A 1 85 ? -10.642 4.150 -5.625 1.00 97.38 85 ILE A O 1
ATOM 704 N N . GLU A 1 86 ? -11.112 1.977 -5.276 1.00 96.12 86 GLU A N 1
ATOM 705 C CA . GLU A 1 86 ? -12.567 2.140 -5.301 1.00 96.12 86 GLU A CA 1
ATOM 706 C C . GLU A 1 86 ? -13.160 1.746 -3.945 1.00 96.12 86 GLU A C 1
ATOM 708 O O . GLU A 1 86 ? -12.504 1.111 -3.119 1.00 96.12 86 GLU A O 1
ATOM 713 N N . ILE A 1 87 ? -14.395 2.167 -3.683 1.00 94.50 87 ILE A N 1
ATOM 714 C CA . ILE A 1 87 ? -15.136 1.794 -2.476 1.00 94.50 87 ILE A CA 1
ATOM 715 C C . ILE A 1 87 ? -16.506 1.309 -2.925 1.00 94.50 87 ILE A C 1
ATOM 717 O O . ILE A 1 87 ? -17.388 2.118 -3.223 1.00 94.50 87 ILE A O 1
ATOM 721 N N . ASP A 1 88 ? -16.687 -0.005 -2.919 1.00 92.06 88 ASP A N 1
ATOM 722 C CA . ASP A 1 88 ? -17.932 -0.626 -3.345 1.00 92.06 88 ASP A CA 1
ATOM 723 C C . ASP A 1 88 ? -18.847 -0.848 -2.142 1.00 92.06 88 ASP A C 1
ATOM 725 O O . ASP A 1 88 ? -18.426 -1.322 -1.077 1.00 92.06 88 ASP A O 1
ATOM 729 N N . GLN A 1 89 ? -20.125 -0.525 -2.327 1.00 79.19 89 GLN A N 1
ATOM 730 C CA . GLN A 1 89 ? -21.184 -1.000 -1.443 1.00 79.19 89 GLN A CA 1
ATOM 731 C C . GLN A 1 89 ? -21.538 -2.428 -1.862 1.00 79.19 89 GLN A C 1
ATOM 733 O O . GLN A 1 89 ? -21.782 -2.674 -3.044 1.00 79.19 89 GLN A O 1
ATOM 738 N N . LEU A 1 90 ? -21.500 -3.353 -0.900 1.00 66.25 90 LEU A N 1
ATOM 739 C CA . LEU A 1 90 ? -21.925 -4.741 -1.089 1.00 66.25 90 LEU A CA 1
ATOM 740 C C . LEU A 1 90 ? -23.432 -4.890 -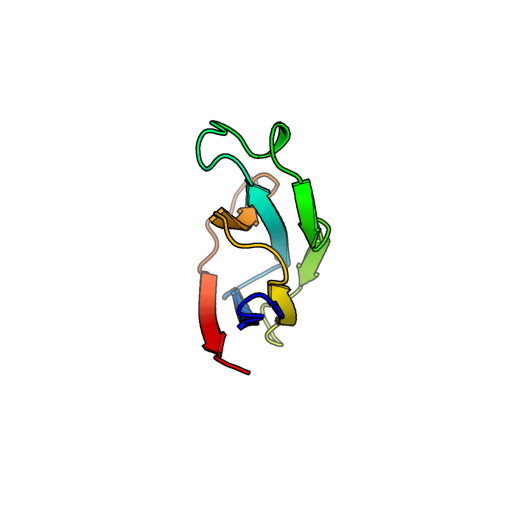0.885 1.00 66.25 90 LEU A C 1
ATOM 742 O O . LEU A 1 90 ? -23.981 -4.170 -0.021 1.00 66.25 90 LEU A O 1
#

InterPro domains:
  IPR009038 GOLD domain [PS50866] (1-87)
  IPR036598 GOLD domain superfamily [SSF101576] (7-88)

Secondary structure (DSSP, 8-state):
-----EEEEEEEEESSSEEEEEEEEESSS--SSGGGSEEEEEEEEEE-SSS-EEEEEEE-S-SEEEEEEE-TT-SS----EEEEE--EE-

Radius of gyration: 14.31 Å; chains: 1; bounding box: 45×17×33 Å

Sequence (90 aa):
MVGDVRKLPWQYMTSEEDIGFGIHFDKTSKANNLIEMETVFPYIRLECSQVPISGSILCEKAGRYIIEFDNYYSWFSAKQLRYNIEIDQL

Foldseek 3Di:
DQPQKKKKKKKKAWLDFKWKKFKWWDLPLPDPDRVNTHTPGDIDIDHGNVHIDIDMDIPRHPGDMDIDIHPPPPPDDDIDMDMDIDIGGD

pLDDT: mean 90.12, std 10.91, range [44.09, 98.12]